Protein AF-A0A1I2RKN8-F1 (afdb_monomer)

Radius of gyration: 22.51 Å; Cα contacts (8 Å, |Δi|>4): 185; chains: 1; bounding box: 60×25×48 Å

Structure (mmCIF, N/CA/C/O backbone):
data_AF-A0A1I2RKN8-F1
#
_entry.id   AF-A0A1I2RKN8-F1
#
loop_
_atom_site.group_PDB
_atom_site.id
_atom_site.type_symbol
_atom_site.label_atom_id
_atom_site.label_alt_id
_atom_site.label_comp_id
_atom_site.label_asym_id
_atom_site.label_entity_id
_atom_site.label_seq_id
_atom_site.pdbx_PDB_ins_code
_atom_site.Cartn_x
_atom_site.Cartn_y
_atom_site.Cartn_z
_atom_site.occupancy
_atom_site.B_iso_or_equiv
_atom_site.auth_seq_id
_atom_site.auth_comp_id
_atom_site.auth_asym_id
_atom_site.auth_atom_id
_atom_site.pdbx_PDB_model_num
ATOM 1 N N . MET A 1 1 ? -37.468 11.094 -14.862 1.00 73.44 1 MET A N 1
ATOM 2 C CA . MET A 1 1 ? -36.996 11.723 -13.605 1.00 73.44 1 MET A CA 1
ATOM 3 C C . MET A 1 1 ? -35.523 12.124 -13.752 1.00 73.44 1 MET A C 1
ATOM 5 O O . MET A 1 1 ? -34.805 11.439 -14.475 1.00 73.44 1 MET A O 1
ATOM 9 N N . LYS A 1 2 ? -35.060 13.242 -13.173 1.00 84.62 2 LYS A N 1
ATOM 10 C CA . LYS A 1 2 ? -33.627 13.626 -13.187 1.00 84.62 2 LYS A CA 1
ATOM 11 C C . LYS A 1 2 ? -32.855 12.903 -12.078 1.00 84.62 2 LYS A C 1
ATOM 13 O O . LYS A 1 2 ? -33.443 12.516 -11.080 1.00 84.62 2 LYS A O 1
ATOM 18 N N . PHE A 1 3 ? -31.531 12.776 -12.210 1.00 79.94 3 PHE A N 1
ATOM 19 C CA . PHE A 1 3 ? -30.693 12.069 -11.226 1.00 79.94 3 PHE A CA 1
ATOM 20 C C . PHE A 1 3 ? -30.862 12.597 -9.791 1.00 79.94 3 PHE A C 1
ATOM 22 O O . PHE A 1 3 ? -31.074 11.813 -8.880 1.00 79.94 3 PHE A O 1
ATOM 29 N N . VAL A 1 4 ? -30.835 13.920 -9.593 1.00 85.19 4 VAL A N 1
ATOM 30 C CA . VAL A 1 4 ? -31.011 14.532 -8.259 1.00 85.19 4 VAL A CA 1
ATOM 31 C C . VAL A 1 4 ? -32.406 14.257 -7.688 1.00 85.19 4 VAL A C 1
ATOM 33 O O . VAL A 1 4 ? -32.543 13.990 -6.502 1.00 85.19 4 VAL A O 1
ATOM 36 N N . GLU A 1 5 ? -33.434 14.264 -8.538 1.00 84.31 5 GLU A N 1
ATOM 37 C CA . GLU A 1 5 ? -34.804 13.926 -8.132 1.00 84.31 5 GLU A CA 1
ATOM 38 C C . GLU A 1 5 ? -34.909 12.445 -7.740 1.00 84.31 5 GLU A C 1
ATOM 40 O O . GLU A 1 5 ? -35.570 12.122 -6.762 1.00 84.31 5 GLU A O 1
ATOM 45 N N . ALA A 1 6 ? -34.205 11.557 -8.449 1.00 86.00 6 ALA A N 1
ATOM 46 C CA . ALA A 1 6 ? -34.146 10.132 -8.137 1.00 86.00 6 ALA A CA 1
ATOM 47 C C . ALA A 1 6 ? -33.388 9.842 -6.831 1.00 86.00 6 ALA A C 1
ATOM 49 O O . ALA A 1 6 ? -33.837 9.009 -6.050 1.00 86.00 6 ALA A O 1
ATOM 50 N N . VAL A 1 7 ? -32.276 10.544 -6.568 1.00 84.06 7 VAL A N 1
ATOM 51 C CA . VAL A 1 7 ? -31.533 10.458 -5.296 1.00 84.06 7 VAL A CA 1
ATOM 52 C C . VAL A 1 7 ? -32.443 10.843 -4.134 1.00 84.06 7 VAL A C 1
ATOM 54 O O . VAL A 1 7 ? -32.622 10.046 -3.219 1.00 84.06 7 VAL A O 1
ATOM 57 N N . ASN A 1 8 ? -33.054 12.029 -4.202 1.00 87.56 8 ASN A N 1
ATOM 58 C CA . ASN A 1 8 ? -33.904 12.531 -3.124 1.00 87.56 8 ASN A CA 1
ATOM 59 C C . ASN A 1 8 ? -35.101 11.608 -2.889 1.00 87.56 8 ASN A C 1
ATOM 61 O O . ASN A 1 8 ? -35.430 11.303 -1.751 1.00 87.56 8 ASN A O 1
ATOM 65 N N . TRP A 1 9 ? -35.715 11.108 -3.960 1.00 91.69 9 TRP A N 1
ATOM 66 C CA . TRP A 1 9 ? -36.851 10.203 -3.845 1.00 91.69 9 TRP A CA 1
ATOM 67 C C . TRP A 1 9 ? -36.477 8.857 -3.206 1.00 91.69 9 TRP A C 1
ATOM 69 O O . TRP A 1 9 ? -37.223 8.348 -2.374 1.00 91.69 9 TRP A O 1
ATOM 79 N N . VAL A 1 10 ? -35.319 8.279 -3.556 1.00 85.69 10 VAL A N 1
ATOM 80 C CA . VAL A 1 10 ? -34.830 7.034 -2.935 1.00 85.69 10 VAL A CA 1
ATOM 81 C C . VAL A 1 10 ? -34.478 7.254 -1.466 1.00 85.69 10 VAL A C 1
ATOM 83 O O . VAL A 1 10 ? -34.819 6.417 -0.633 1.00 85.69 10 VAL A O 1
ATOM 86 N N . GLU 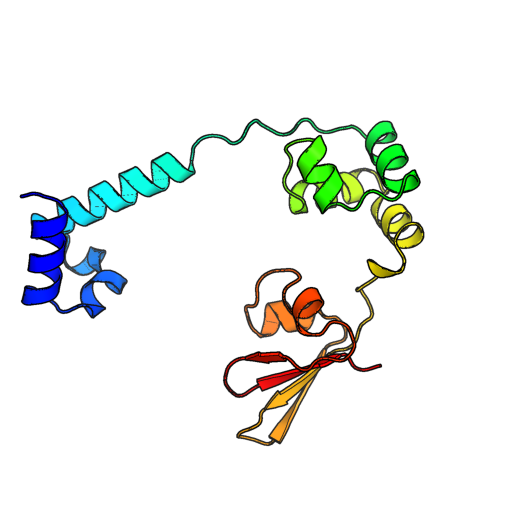A 1 11 ? -33.858 8.384 -1.130 1.00 87.56 11 GLU A N 1
ATOM 87 C CA . GLU A 1 11 ? -33.555 8.742 0.256 1.00 87.56 11 GLU A CA 1
ATOM 88 C C . GLU A 1 11 ? -34.830 8.948 1.086 1.00 87.56 11 GLU A C 1
ATOM 90 O O . GLU A 1 11 ? -34.925 8.429 2.195 1.00 87.56 11 GLU A O 1
ATOM 95 N N . GLU A 1 12 ? -35.840 9.631 0.544 1.00 88.69 12 GLU A N 1
ATOM 96 C CA . GLU A 1 12 ? -37.124 9.844 1.220 1.00 88.69 12 GLU A CA 1
ATOM 97 C C . GLU A 1 12 ? -37.920 8.544 1.397 1.00 88.69 12 GLU A C 1
ATOM 99 O O . GLU A 1 12 ? -38.570 8.355 2.426 1.00 88.69 12 GLU A O 1
ATOM 104 N N . LYS A 1 13 ? -37.880 7.638 0.411 1.00 87.06 13 LYS A N 1
ATOM 105 C CA . LYS A 1 13 ? -38.695 6.414 0.409 1.00 87.06 13 LYS A CA 1
ATOM 106 C C . LYS A 1 13 ? -38.050 5.246 1.155 1.00 87.06 13 LYS A C 1
ATOM 108 O O . LYS A 1 13 ? -38.754 4.504 1.837 1.00 87.06 13 LYS A O 1
ATOM 113 N N . TYR A 1 14 ? -36.738 5.065 1.013 1.00 85.12 14 TYR A N 1
ATOM 114 C CA . TYR A 1 14 ? -36.008 3.900 1.528 1.00 85.12 14 TYR A CA 1
ATOM 115 C C . TYR A 1 14 ? -34.917 4.261 2.546 1.00 85.12 14 TYR A C 1
ATOM 117 O O . TYR A 1 14 ? -34.333 3.373 3.167 1.00 85.12 14 TYR A O 1
ATOM 125 N N . GLY A 1 15 ? -34.667 5.555 2.765 1.00 82.12 15 GLY A N 1
ATOM 126 C CA . GLY A 1 15 ? -33.618 6.039 3.654 1.00 82.12 15 GLY A CA 1
ATOM 127 C C . GLY A 1 15 ? -32.228 5.968 3.022 1.00 82.12 15 GLY A C 1
ATOM 128 O O . GLY A 1 15 ? -31.968 5.220 2.081 1.00 82.12 15 GLY A O 1
ATOM 129 N N . ALA A 1 16 ? -31.284 6.722 3.586 1.00 81.25 16 ALA A N 1
ATOM 130 C CA . ALA A 1 16 ? -29.908 6.783 3.085 1.00 81.25 16 ALA A CA 1
ATOM 131 C C . ALA A 1 16 ? -29.176 5.419 3.081 1.00 81.25 16 ALA A C 1
ATOM 133 O O . ALA A 1 16 ? -28.245 5.219 2.308 1.00 81.25 16 ALA A O 1
ATOM 134 N N . GLN A 1 17 ? -29.602 4.454 3.903 1.00 81.50 17 GLN A N 1
ATOM 135 C CA . GLN A 1 17 ? -29.019 3.104 3.923 1.00 81.50 17 GLN A CA 1
ATOM 136 C C . GLN A 1 17 ? -29.344 2.291 2.660 1.00 81.50 17 GLN A C 1
ATOM 138 O O . GLN A 1 17 ? -28.628 1.349 2.325 1.00 81.50 17 GLN A O 1
ATOM 143 N N . ALA A 1 18 ? -30.386 2.668 1.915 1.00 79.38 18 ALA A N 1
ATOM 144 C CA . ALA A 1 18 ? -30.767 1.980 0.689 1.00 79.38 18 ALA A CA 1
ATOM 145 C C . ALA A 1 18 ? -29.714 2.104 -0.422 1.00 79.38 18 ALA A C 1
ATOM 147 O O . ALA A 1 18 ? -29.666 1.254 -1.303 1.00 79.38 18 ALA A O 1
ATOM 148 N N . PHE A 1 19 ? -28.832 3.109 -0.384 1.00 81.06 19 PHE A N 1
ATOM 149 C CA . PHE A 1 19 ? -27.769 3.258 -1.384 1.00 81.06 19 PHE A CA 1
ATOM 150 C C . PHE A 1 19 ? -26.697 2.157 -1.298 1.00 81.06 19 PHE A C 1
ATOM 152 O O . PHE A 1 19 ? -26.069 1.847 -2.316 1.00 81.06 19 PHE A O 1
ATOM 159 N N . ASP A 1 20 ? -26.519 1.534 -0.128 1.00 81.00 20 ASP A N 1
ATOM 160 C CA . ASP A 1 20 ? -25.584 0.416 0.064 1.00 81.00 20 ASP A CA 1
ATOM 161 C C . ASP A 1 20 ? -26.107 -0.880 -0.577 1.00 81.00 20 ASP A C 1
ATOM 163 O O . ASP A 1 20 ? -25.329 -1.668 -1.122 1.00 81.00 20 ASP A O 1
ATOM 167 N N . HIS A 1 21 ? -27.433 -1.048 -0.593 1.00 84.50 21 HIS A N 1
ATOM 168 C CA . HIS A 1 21 ? -28.147 -2.215 -1.119 1.00 84.50 21 HIS A CA 1
ATOM 169 C C . HIS A 1 21 ? -29.138 -1.833 -2.224 1.00 84.50 21 HIS A C 1
ATOM 171 O O . HIS A 1 21 ? -30.224 -2.388 -2.343 1.00 84.50 21 HIS A O 1
ATOM 177 N N . ILE A 1 22 ? -28.761 -0.861 -3.058 1.00 82.62 22 ILE A N 1
ATOM 178 C CA . ILE A 1 22 ? -29.681 -0.242 -4.021 1.00 82.62 22 ILE A CA 1
ATOM 179 C C . ILE A 1 22 ? -30.202 -1.231 -5.081 1.00 82.62 22 ILE A C 1
ATOM 181 O O . ILE A 1 22 ? -31.230 -1.003 -5.705 1.00 82.62 22 ILE A O 1
ATOM 185 N N . GLU A 1 23 ? -29.502 -2.349 -5.275 1.00 82.31 23 GLU A N 1
ATOM 186 C CA . GLU A 1 23 ? -29.891 -3.430 -6.187 1.00 82.31 23 GLU A CA 1
ATOM 187 C C . GLU A 1 23 ? -31.139 -4.189 -5.708 1.00 82.31 23 GLU A C 1
ATOM 189 O O . GLU A 1 23 ? -31.873 -4.715 -6.543 1.00 82.31 23 GLU A O 1
ATOM 194 N N . ASP A 1 24 ? -31.441 -4.161 -4.407 1.00 86.75 24 ASP A N 1
ATOM 195 C CA . ASP A 1 24 ? -32.618 -4.818 -3.820 1.00 86.75 24 ASP A CA 1
ATOM 196 C C . ASP A 1 24 ? -33.936 -4.109 -4.194 1.00 86.75 24 ASP A C 1
ATOM 198 O O . ASP A 1 24 ? -35.019 -4.661 -4.013 1.00 86.75 24 ASP A O 1
ATOM 202 N N . TYR A 1 25 ? -33.843 -2.900 -4.759 1.00 83.31 25 TYR A N 1
ATOM 203 C CA . TYR A 1 25 ? -34.969 -2.050 -5.157 1.00 83.31 25 TYR A CA 1
ATOM 204 C C . TYR A 1 25 ? -34.992 -1.787 -6.673 1.00 83.31 25 TYR A C 1
ATOM 206 O O . TYR A 1 25 ? -35.538 -0.785 -7.134 1.00 83.31 25 TYR A O 1
ATOM 214 N N . ALA A 1 26 ? -34.369 -2.666 -7.469 1.00 80.62 26 ALA A N 1
ATOM 215 C CA . ALA A 1 26 ? -34.170 -2.490 -8.913 1.00 80.62 26 ALA A CA 1
ATOM 216 C C . ALA A 1 26 ? -35.465 -2.367 -9.745 1.00 80.62 26 ALA A C 1
ATOM 218 O O . ALA A 1 26 ? -35.410 -1.959 -10.910 1.00 80.62 26 ALA A O 1
ATOM 219 N N . ASP A 1 27 ? -36.617 -2.683 -9.157 1.00 83.56 27 ASP A N 1
ATOM 220 C CA . ASP A 1 27 ? -37.925 -2.551 -9.797 1.00 83.56 27 ASP A CA 1
ATOM 221 C C . ASP A 1 27 ? -38.440 -1.096 -9.829 1.00 83.56 27 ASP A C 1
ATOM 223 O O . ASP A 1 27 ? -39.293 -0.771 -10.655 1.00 83.56 27 ASP A O 1
ATOM 227 N N . ASP A 1 28 ? -37.909 -0.188 -8.995 1.00 87.56 28 ASP A N 1
ATOM 228 C CA . ASP A 1 28 ? -38.295 1.229 -9.006 1.00 87.56 28 ASP A CA 1
ATOM 229 C C . ASP A 1 28 ? -37.547 2.039 -10.083 1.00 87.56 28 ASP A C 1
ATOM 231 O O . ASP A 1 28 ? -36.319 2.008 -10.194 1.00 87.56 28 ASP A O 1
ATOM 235 N N . GLU A 1 29 ? -38.275 2.883 -10.820 1.00 86.19 29 GLU A N 1
ATOM 236 C CA . GLU A 1 29 ? -37.723 3.727 -11.896 1.00 86.19 29 GLU A CA 1
ATOM 237 C C . GLU A 1 29 ? -36.606 4.673 -11.402 1.00 86.19 29 GLU A C 1
ATOM 239 O O . GLU A 1 29 ? -35.594 4.870 -12.080 1.00 86.19 29 GLU A O 1
ATOM 244 N 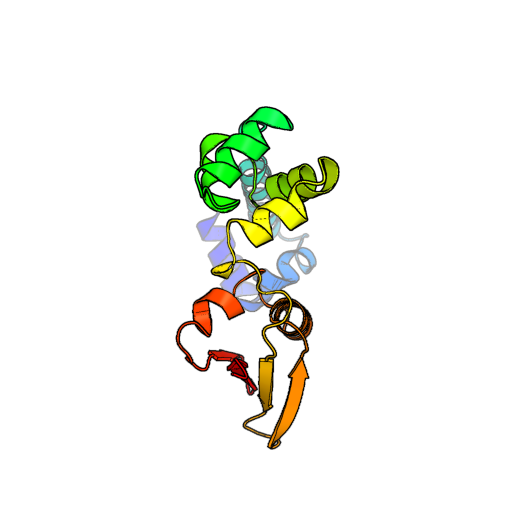N . ALA A 1 30 ? -36.745 5.226 -10.191 1.00 85.81 30 ALA A N 1
ATOM 245 C CA . ALA A 1 30 ? -35.728 6.082 -9.574 1.00 85.81 30 ALA A CA 1
ATOM 246 C C . ALA A 1 30 ? -34.418 5.318 -9.305 1.00 85.81 30 ALA A C 1
ATOM 248 O O . ALA A 1 30 ? -33.322 5.827 -9.557 1.00 85.81 30 ALA A O 1
ATOM 249 N N . VAL A 1 31 ? -34.529 4.065 -8.860 1.00 85.50 31 VAL A N 1
ATOM 250 C CA . VAL A 1 31 ? -33.392 3.178 -8.596 1.00 85.50 31 VAL A CA 1
ATOM 251 C C . VAL A 1 31 ? -32.711 2.763 -9.897 1.00 85.50 31 VAL A C 1
ATOM 253 O O . VAL A 1 31 ? -31.482 2.767 -9.977 1.00 85.50 31 VAL A O 1
ATOM 256 N N . GLN A 1 32 ? -33.477 2.497 -10.956 1.00 86.94 32 GLN A N 1
ATOM 257 C CA . GLN A 1 32 ? -32.916 2.189 -12.273 1.00 86.94 32 GLN A CA 1
ATOM 258 C C . GLN A 1 32 ? -32.065 3.340 -12.827 1.00 86.94 32 GLN A C 1
ATOM 260 O O . GLN A 1 32 ? -30.984 3.097 -13.363 1.00 86.94 32 GLN A O 1
ATOM 265 N N . ILE A 1 33 ? -32.484 4.597 -12.633 1.00 87.62 33 ILE A N 1
ATOM 266 C CA . ILE A 1 33 ? -31.698 5.782 -13.022 1.00 87.62 33 ILE A CA 1
ATOM 267 C C . ILE A 1 33 ? -30.367 5.843 -12.255 1.00 87.62 33 ILE A C 1
ATOM 269 O O . ILE A 1 33 ? -29.321 6.122 -12.849 1.00 87.62 33 ILE A O 1
ATOM 273 N N . LEU A 1 34 ? -30.384 5.555 -10.951 1.00 85.19 34 LEU A N 1
ATOM 274 C CA . LEU A 1 34 ? -29.185 5.508 -10.106 1.00 85.19 34 LEU A CA 1
ATOM 275 C C . LEU A 1 34 ? -28.233 4.378 -10.528 1.00 85.19 34 LEU A C 1
ATOM 277 O O . LEU A 1 34 ? -27.024 4.595 -10.643 1.00 85.19 34 LEU A O 1
ATOM 281 N N . LEU A 1 35 ? -28.769 3.188 -10.814 1.00 86.62 35 LEU A N 1
ATOM 282 C CA . LEU A 1 35 ? -28.006 2.031 -11.286 1.00 86.62 35 LEU A CA 1
ATOM 283 C C . LEU A 1 35 ? -27.377 2.276 -12.665 1.00 86.62 35 LEU A C 1
ATOM 285 O O . LEU A 1 35 ? -26.211 1.935 -12.880 1.00 86.62 35 LEU A O 1
ATOM 289 N N . GLU A 1 36 ? -28.099 2.902 -13.593 1.00 83.19 36 GLU A N 1
ATOM 290 C CA . GLU A 1 36 ? -27.560 3.267 -14.905 1.00 83.19 36 GLU A CA 1
ATOM 291 C C . GLU A 1 36 ? -26.460 4.332 -14.799 1.00 83.19 36 GLU A C 1
ATOM 293 O O . GLU A 1 36 ? -25.413 4.198 -15.438 1.00 83.19 36 GLU A O 1
ATOM 298 N N . GLU A 1 37 ? -26.597 5.338 -13.930 1.00 80.75 37 GLU A N 1
ATOM 299 C CA . GLU A 1 37 ? -25.520 6.316 -13.716 1.00 80.75 37 GLU A CA 1
ATOM 300 C C . GLU A 1 37 ? -24.306 5.689 -12.998 1.00 80.75 37 GLU A C 1
ATOM 302 O O . GLU A 1 37 ? -23.156 6.033 -13.304 1.00 80.75 37 GLU A O 1
ATOM 307 N N . ARG A 1 38 ? -24.518 4.690 -12.126 1.00 75.44 38 ARG A N 1
ATOM 308 C CA . ARG A 1 38 ? -23.448 3.864 -11.532 1.00 75.44 38 ARG A CA 1
ATOM 309 C C . ARG A 1 38 ? -22.677 3.101 -12.613 1.00 75.44 38 ARG A C 1
ATOM 311 O O . ARG A 1 38 ? -21.444 3.140 -12.630 1.00 75.44 38 ARG A O 1
ATOM 318 N N . LYS A 1 39 ? -23.378 2.475 -13.568 1.00 76.75 39 LYS A N 1
ATOM 319 C CA . LYS A 1 39 ? -22.777 1.812 -14.745 1.00 76.75 39 LYS A CA 1
ATOM 320 C C . LYS A 1 39 ? -22.072 2.806 -15.674 1.00 76.75 39 LYS A C 1
ATOM 322 O O . LYS A 1 39 ? -20.998 2.525 -16.217 1.00 76.75 39 LYS A O 1
ATOM 327 N N . ARG A 1 40 ? -22.629 4.003 -15.855 1.00 69.00 40 ARG A N 1
ATOM 328 C CA . ARG A 1 40 ? -22.025 5.072 -16.666 1.00 69.00 40 ARG A CA 1
ATOM 329 C C . ARG A 1 40 ? -20.750 5.632 -16.031 1.00 69.00 40 ARG A C 1
ATOM 331 O O . ARG A 1 40 ? -19.792 5.972 -16.727 1.00 69.00 40 ARG A O 1
ATOM 338 N N . SER A 1 41 ? -20.708 5.694 -14.707 1.00 60.66 41 SER A N 1
ATOM 339 C CA . SER A 1 41 ? -19.536 6.134 -13.948 1.00 60.66 41 SER A CA 1
ATOM 340 C C . SER A 1 41 ? -18.442 5.067 -13.919 1.00 60.66 41 SER A C 1
ATOM 342 O O . SER A 1 41 ? -17.269 5.384 -14.131 1.00 60.66 41 SER A O 1
ATOM 344 N N . SER A 1 42 ? -18.803 3.789 -13.772 1.00 56.38 42 SER A N 1
ATOM 345 C CA . SER A 1 42 ? -17.841 2.681 -13.846 1.00 56.38 42 SER A CA 1
ATOM 346 C C . SER A 1 42 ? -17.240 2.522 -15.250 1.00 56.38 42 SER A C 1
ATOM 348 O O . SER A 1 42 ? -16.043 2.270 -15.398 1.00 56.38 42 SER A O 1
ATOM 350 N N . SER A 1 43 ? -18.018 2.778 -16.303 1.00 50.88 43 SER A N 1
ATOM 351 C CA . SER A 1 43 ? -17.510 2.816 -17.681 1.00 50.88 43 SER A CA 1
ATOM 352 C C . SER A 1 43 ? -16.621 4.036 -17.970 1.00 50.88 43 SER A C 1
ATOM 354 O O . SER A 1 43 ? -15.654 3.909 -18.725 1.00 50.88 43 SER A O 1
ATOM 356 N N . LYS A 1 44 ? -16.838 5.187 -17.312 1.00 48.31 44 LYS A N 1
ATOM 357 C CA . LYS A 1 44 ? -15.902 6.333 -17.345 1.00 48.31 44 LYS A CA 1
ATOM 358 C C . LYS A 1 44 ? -14.594 6.066 -16.589 1.00 48.31 44 LYS A C 1
ATOM 360 O O . LYS A 1 44 ? -13.556 6.575 -17.012 1.00 48.31 44 LYS A O 1
ATOM 365 N N . ALA A 1 45 ? -14.606 5.240 -15.541 1.00 45.44 45 ALA A N 1
ATOM 366 C CA . ALA A 1 45 ? -13.386 4.768 -14.873 1.00 45.44 45 ALA A CA 1
ATOM 367 C C . ALA A 1 45 ? -12.574 3.785 -15.746 1.00 45.44 45 ALA A C 1
ATOM 369 O O . ALA A 1 45 ? -11.356 3.690 -15.611 1.00 45.44 45 ALA A O 1
ATOM 370 N N . ASN A 1 46 ? -13.221 3.136 -16.722 1.00 37.62 46 ASN A N 1
ATOM 371 C CA . ASN A 1 46 ? -12.596 2.297 -17.753 1.00 37.62 46 ASN A CA 1
ATOM 372 C C . ASN A 1 46 ? -12.089 3.083 -18.975 1.00 37.62 46 ASN A C 1
ATOM 374 O O . ASN A 1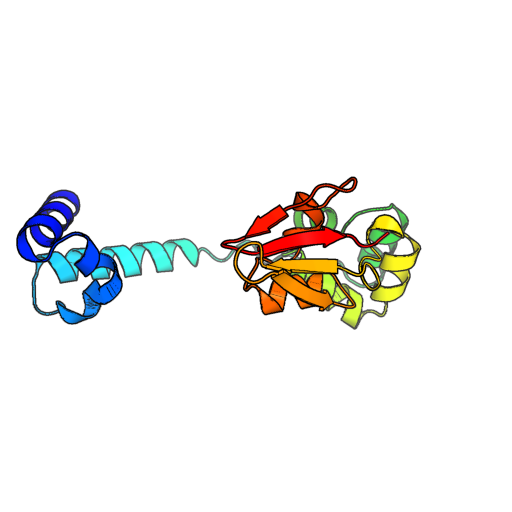 46 ? -11.891 2.518 -20.058 1.00 37.62 46 ASN A O 1
ATOM 378 N N . LYS A 1 47 ? -11.811 4.384 -18.833 1.00 41.03 47 LYS A N 1
ATOM 379 C CA . LYS A 1 47 ? -10.996 5.099 -19.817 1.00 41.03 47 LYS A CA 1
ATOM 380 C C . LYS A 1 47 ? -9.604 4.476 -19.755 1.00 41.03 47 LYS A C 1
ATOM 382 O O . LYS A 1 47 ? -8.836 4.821 -18.866 1.00 41.03 47 LYS A O 1
ATOM 387 N N . LYS A 1 48 ? -9.326 3.514 -20.651 1.00 44.53 48 LYS A N 1
ATOM 388 C CA . LYS A 1 48 ? -8.026 2.845 -20.833 1.00 44.53 48 LYS A CA 1
ATOM 389 C C . LYS A 1 48 ? -6.926 3.875 -20.588 1.00 44.53 48 LYS A C 1
ATOM 391 O O . LYS A 1 48 ? -6.661 4.706 -21.459 1.00 44.53 48 LYS A O 1
ATOM 396 N N . SER A 1 49 ? -6.330 3.858 -19.396 1.00 42.72 49 SER A N 1
ATOM 397 C CA . SER A 1 49 ? -5.141 4.651 -19.129 1.00 42.72 49 SER A CA 1
ATOM 398 C C . SER A 1 49 ? -4.147 4.273 -20.222 1.00 42.72 49 SER A C 1
ATOM 400 O O . SER A 1 49 ? -4.074 3.097 -20.598 1.00 42.72 49 SER A O 1
ATOM 402 N N . LYS A 1 50 ? -3.484 5.269 -20.831 1.00 51.66 50 LYS A N 1
ATOM 403 C CA . LYS A 1 50 ? -2.415 5.050 -21.822 1.00 51.66 50 LYS A CA 1
ATOM 404 C C . LYS A 1 50 ? -1.628 3.823 -21.368 1.00 51.66 50 LYS A C 1
ATOM 406 O O . LYS A 1 50 ? -1.060 3.872 -20.283 1.00 51.66 50 LYS A O 1
ATOM 411 N N . ARG A 1 51 ? -1.677 2.715 -22.127 1.00 55.81 51 ARG A N 1
ATOM 412 C CA . ARG A 1 51 ? -0.973 1.475 -21.766 1.00 55.81 51 ARG A CA 1
ATOM 413 C C . ARG A 1 51 ? 0.483 1.867 -21.554 1.00 55.81 51 ARG A C 1
ATOM 415 O O . ARG A 1 51 ? 1.164 2.173 -22.532 1.00 55.81 51 ARG A O 1
ATOM 422 N N . GLY A 1 52 ? 0.911 1.936 -20.295 1.00 61.16 52 GLY A N 1
ATOM 423 C CA . GLY A 1 52 ? 2.274 2.314 -19.969 1.00 61.16 52 GLY A CA 1
ATOM 424 C C . GLY A 1 52 ? 3.233 1.418 -20.737 1.00 61.16 52 GLY A C 1
ATOM 425 O O . GLY A 1 52 ? 2.989 0.217 -20.905 1.00 61.16 52 GLY A O 1
ATOM 426 N N . LYS A 1 53 ? 4.287 2.010 -21.288 1.00 74.81 53 LYS A N 1
ATOM 427 C CA . LYS A 1 53 ? 5.240 1.263 -22.103 1.00 74.81 53 LYS A CA 1
ATOM 428 C C . LYS A 1 53 ? 6.206 0.571 -21.155 1.00 74.81 53 LYS A C 1
ATOM 430 O O . LYS A 1 53 ? 6.819 1.225 -20.318 1.00 74.81 53 LYS A O 1
ATOM 435 N N . ASN A 1 54 ? 6.340 -0.748 -21.281 1.00 81.44 54 ASN A N 1
ATOM 436 C CA . ASN A 1 54 ? 7.359 -1.478 -20.534 1.00 81.44 54 ASN A CA 1
ATOM 437 C C . ASN A 1 54 ? 8.745 -0.912 -20.912 1.00 81.44 54 ASN A C 1
ATOM 439 O O . ASN A 1 54 ? 9.100 -0.989 -22.091 1.00 81.44 54 ASN A O 1
ATOM 443 N N . PRO A 1 55 ? 9.512 -0.348 -19.958 1.00 79.88 55 PRO A N 1
ATOM 444 C CA . PRO A 1 55 ? 10.813 0.259 -20.241 1.00 79.88 55 PRO A CA 1
ATOM 445 C C . PRO A 1 55 ? 11.875 -0.767 -20.673 1.00 79.88 55 PRO A C 1
ATOM 447 O O . PRO A 1 55 ? 12.890 -0.383 -21.237 1.00 79.88 55 PRO A O 1
ATOM 450 N N . GLY A 1 56 ? 11.655 -2.068 -20.454 1.00 87.62 56 GLY A N 1
ATOM 451 C CA . GLY A 1 56 ? 12.668 -3.099 -20.689 1.00 87.62 56 GLY A CA 1
ATOM 452 C C . GLY A 1 56 ? 13.705 -3.167 -19.562 1.00 87.62 56 GLY A C 1
ATOM 453 O O . GLY A 1 56 ? 13.787 -2.284 -18.708 1.00 87.62 56 GLY A O 1
ATOM 454 N N . ALA A 1 57 ? 14.488 -4.250 -19.530 1.00 89.69 57 ALA A N 1
ATOM 455 C CA . ALA A 1 57 ? 15.374 -4.552 -18.401 1.00 89.69 57 ALA A CA 1
ATOM 456 C C . ALA A 1 57 ? 16.507 -3.524 -18.227 1.00 89.69 57 ALA A C 1
ATOM 458 O O . ALA A 1 57 ? 16.749 -3.071 -17.112 1.00 89.69 57 ALA A O 1
ATOM 459 N N . ALA A 1 58 ? 17.167 -3.121 -19.318 1.00 90.81 58 ALA A N 1
ATOM 460 C CA . ALA A 1 58 ? 18.291 -2.184 -19.270 1.00 90.81 58 ALA A CA 1
ATOM 461 C C . ALA A 1 58 ? 17.863 -0.784 -18.802 1.00 90.81 58 ALA A C 1
ATOM 463 O O . ALA A 1 58 ? 18.469 -0.214 -17.899 1.00 90.81 58 ALA A O 1
ATOM 464 N N . THR A 1 59 ? 16.775 -0.253 -19.364 1.00 90.44 59 THR A N 1
ATOM 465 C CA . THR A 1 59 ? 16.249 1.061 -18.981 1.00 90.44 59 THR A CA 1
ATOM 466 C C . THR A 1 59 ? 15.727 1.058 -17.549 1.00 90.44 59 THR A C 1
ATOM 468 O O . THR A 1 59 ? 16.005 1.997 -16.808 1.00 90.44 59 THR A O 1
ATOM 471 N N . LEU A 1 60 ? 15.028 -0.003 -17.127 1.00 91.56 60 LEU A N 1
ATOM 472 C CA . LEU A 1 60 ? 14.565 -0.121 -15.745 1.00 91.56 60 LEU A CA 1
ATOM 473 C C . LEU A 1 60 ? 15.741 -0.177 -14.765 1.00 91.56 60 LEU A C 1
ATOM 475 O O . LEU A 1 60 ? 15.712 0.504 -13.745 1.00 91.56 60 LEU A O 1
ATOM 479 N N . ARG A 1 61 ? 16.789 -0.942 -15.085 1.00 92.19 61 ARG A N 1
ATOM 480 C CA . ARG A 1 61 ? 18.007 -1.002 -14.273 1.00 92.19 61 ARG A CA 1
ATOM 481 C C . ARG A 1 61 ? 18.676 0.366 -14.151 1.00 92.19 61 ARG A C 1
ATOM 483 O O . ARG A 1 61 ? 18.980 0.764 -13.035 1.00 92.19 61 ARG A O 1
ATOM 490 N N . ASN A 1 62 ? 18.828 1.094 -15.256 1.00 93.00 62 ASN A N 1
ATOM 491 C CA . ASN A 1 62 ? 19.422 2.432 -15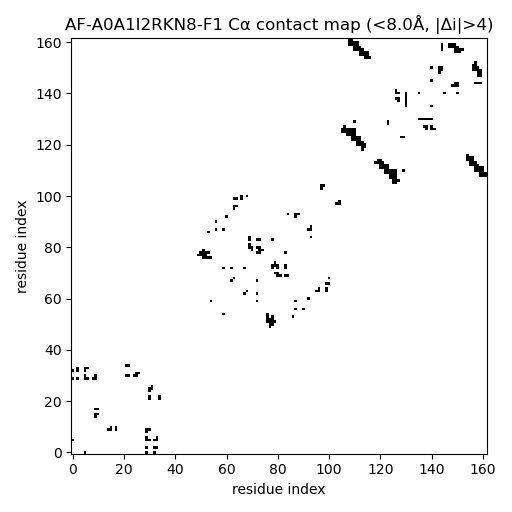.249 1.00 93.00 62 ASN A CA 1
ATOM 492 C C . ASN A 1 62 ? 18.596 3.417 -14.398 1.00 93.00 62 ASN A C 1
ATOM 494 O O . ASN A 1 62 ? 19.141 4.192 -13.622 1.00 93.00 62 ASN A O 1
ATOM 498 N N . MET A 1 63 ? 17.262 3.370 -14.477 1.00 90.69 63 MET A N 1
ATOM 499 C CA . MET A 1 63 ? 16.402 4.195 -13.615 1.00 90.69 63 MET A CA 1
ATOM 500 C C . MET A 1 63 ? 16.617 3.882 -12.126 1.00 90.69 63 MET A C 1
ATOM 502 O O . MET A 1 63 ? 16.741 4.799 -11.319 1.00 90.69 63 MET A O 1
ATOM 506 N N . ILE A 1 64 ? 16.715 2.598 -11.771 1.00 88.31 64 ILE A N 1
ATOM 507 C CA . ILE A 1 64 ? 17.012 2.151 -10.403 1.00 88.31 64 ILE A CA 1
ATOM 508 C C . ILE A 1 64 ? 18.417 2.598 -9.964 1.00 88.31 64 ILE A C 1
ATOM 510 O O . ILE A 1 64 ? 18.592 3.036 -8.831 1.00 88.31 64 ILE A O 1
ATOM 514 N N . GLU A 1 65 ? 19.413 2.512 -10.850 1.00 89.62 65 GLU A N 1
ATOM 515 C CA . GLU A 1 65 ? 20.785 2.980 -10.602 1.00 89.62 65 GLU A CA 1
ATOM 516 C C . GLU A 1 65 ? 20.829 4.481 -10.305 1.00 89.62 65 GLU A C 1
ATOM 518 O O . GLU A 1 65 ? 21.524 4.905 -9.386 1.00 89.62 65 GLU A O 1
ATOM 523 N N . ASN A 1 66 ? 20.015 5.266 -11.013 1.00 86.75 66 ASN A N 1
ATOM 524 C CA . ASN A 1 66 ? 19.859 6.703 -10.786 1.00 86.75 66 ASN A CA 1
ATOM 525 C C . ASN A 1 66 ? 18.958 7.046 -9.586 1.00 86.75 66 ASN A C 1
ATOM 527 O O . ASN A 1 66 ? 18.623 8.211 -9.387 1.00 86.75 66 ASN A O 1
ATOM 531 N N . GLY A 1 67 ? 18.540 6.054 -8.794 1.00 79.06 67 GLY A N 1
ATOM 532 C CA . GLY A 1 67 ? 17.773 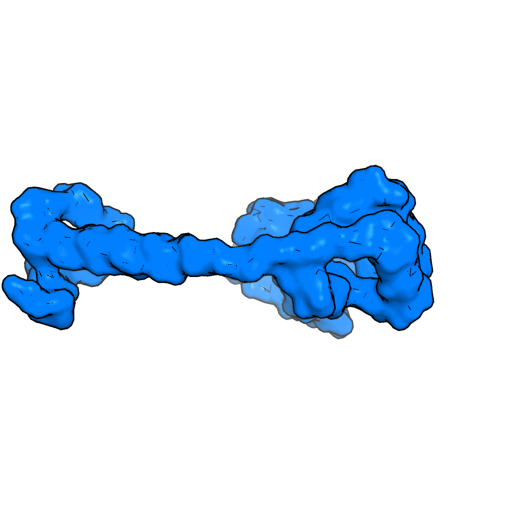6.277 -7.573 1.00 79.06 67 GLY A CA 1
ATOM 533 C C . GLY A 1 67 ? 16.301 6.618 -7.800 1.00 79.06 67 GLY A C 1
ATOM 534 O O . GLY A 1 67 ? 15.688 7.223 -6.922 1.00 79.06 67 GLY A O 1
ATOM 535 N N . TYR A 1 68 ? 15.706 6.218 -8.928 1.00 79.00 68 TYR A N 1
ATOM 536 C CA . TYR A 1 68 ? 14.266 6.367 -9.141 1.00 79.00 68 TYR A CA 1
ATOM 537 C C . TYR A 1 68 ? 13.486 5.290 -8.384 1.00 79.00 68 TYR A C 1
ATOM 539 O O . TYR A 1 68 ? 13.690 4.085 -8.553 1.00 79.00 68 TYR A O 1
ATOM 547 N N . THR A 1 69 ? 12.504 5.711 -7.595 1.00 81.81 69 THR A N 1
ATOM 548 C CA . THR A 1 69 ? 11.543 4.820 -6.946 1.00 81.81 69 THR A CA 1
ATOM 549 C C . THR A 1 69 ? 10.565 4.208 -7.954 1.00 81.81 69 THR A C 1
ATOM 551 O O . THR A 1 69 ? 10.326 4.749 -9.032 1.00 81.81 69 THR A O 1
ATOM 554 N N . TYR A 1 70 ? 9.907 3.096 -7.603 1.00 81.19 70 TYR A N 1
ATOM 555 C CA . TYR A 1 70 ? 8.862 2.518 -8.464 1.00 81.19 70 TYR A CA 1
ATOM 556 C C . TYR A 1 70 ? 7.697 3.469 -8.745 1.00 81.19 70 TYR A C 1
ATOM 558 O O . TYR A 1 70 ? 7.027 3.311 -9.764 1.00 81.19 70 TYR A O 1
ATOM 566 N N . VAL A 1 71 ? 7.451 4.439 -7.863 1.00 76.06 71 VAL A N 1
ATOM 567 C CA . VAL A 1 71 ? 6.439 5.478 -8.072 1.00 76.06 71 VAL A CA 1
ATOM 568 C C . VAL A 1 71 ? 6.901 6.457 -9.153 1.00 76.06 71 VAL A C 1
ATOM 570 O O . VAL A 1 71 ? 6.152 6.728 -10.085 1.00 76.06 71 VAL A O 1
ATOM 573 N N . GLU A 1 72 ? 8.146 6.921 -9.099 1.00 71.12 72 GLU A N 1
ATOM 574 C CA . GLU A 1 72 ? 8.707 7.821 -10.117 1.00 71.12 72 GLU A CA 1
ATOM 575 C C . GLU A 1 72 ? 8.845 7.119 -11.474 1.00 71.12 72 GLU A C 1
ATOM 577 O O . GLU A 1 72 ? 8.459 7.670 -12.504 1.00 71.12 72 GLU A O 1
ATOM 582 N N . ILE A 1 73 ? 9.283 5.856 -11.484 1.00 82.00 73 ILE A N 1
ATOM 583 C CA . ILE A 1 73 ? 9.328 5.038 -12.705 1.00 82.00 73 ILE A CA 1
ATOM 584 C C . ILE A 1 73 ? 7.922 4.876 -13.295 1.00 82.00 73 ILE A C 1
ATOM 586 O O . ILE A 1 73 ? 7.748 4.961 -14.511 1.00 82.00 73 ILE A O 1
ATOM 590 N N . ALA A 1 74 ? 6.908 4.658 -12.457 1.00 75.50 74 ALA A N 1
ATOM 591 C CA . ALA A 1 74 ? 5.516 4.566 -12.886 1.00 75.50 74 ALA A CA 1
ATOM 592 C C . ALA A 1 74 ? 5.038 5.858 -13.568 1.00 75.50 74 ALA A C 1
ATOM 594 O O . ALA A 1 74 ? 4.456 5.785 -14.652 1.00 75.50 74 ALA A O 1
ATOM 595 N N . MET A 1 75 ? 5.362 7.029 -13.008 1.00 74.50 75 MET A N 1
ATOM 596 C CA . MET A 1 75 ? 5.031 8.319 -13.626 1.00 74.50 75 MET A CA 1
ATOM 597 C C . MET A 1 75 ? 5.691 8.490 -15.000 1.00 74.50 75 MET A C 1
ATOM 599 O O . MET A 1 75 ? 5.021 8.879 -15.954 1.00 74.50 75 MET A O 1
ATOM 603 N N . VAL A 1 76 ? 6.976 8.144 -15.128 1.00 80.94 76 VAL A N 1
ATOM 604 C CA . VAL A 1 76 ? 7.730 8.283 -16.390 1.00 80.94 76 VAL A CA 1
ATOM 605 C C . VAL A 1 76 ? 7.242 7.302 -17.459 1.00 80.94 76 VAL A C 1
ATOM 607 O O . VAL A 1 76 ? 7.158 7.637 -18.639 1.00 80.94 76 VAL A O 1
ATOM 610 N N . THR A 1 77 ? 6.912 6.074 -17.065 1.00 77.81 77 THR A N 1
ATOM 611 C CA . THR A 1 77 ? 6.541 4.997 -18.001 1.00 77.81 77 THR A CA 1
ATOM 612 C C . THR A 1 77 ? 5.044 4.938 -18.303 1.00 77.81 77 THR A C 1
ATOM 614 O O . THR A 1 77 ? 4.626 4.210 -19.209 1.00 77.81 77 THR A O 1
ATOM 617 N N . GLY A 1 78 ? 4.224 5.683 -17.556 1.00 76.94 78 GLY A N 1
ATOM 618 C CA . GLY A 1 78 ? 2.763 5.597 -17.601 1.00 76.94 78 GLY A CA 1
ATOM 619 C C . GLY A 1 78 ? 2.218 4.259 -17.087 1.00 76.94 78 GLY A C 1
ATOM 620 O O . GLY A 1 78 ? 1.088 3.890 -17.401 1.00 76.94 78 GLY A O 1
ATOM 621 N N . LEU A 1 79 ? 3.031 3.490 -16.359 1.00 80.38 79 LEU A N 1
ATOM 622 C CA . LEU A 1 79 ? 2.633 2.240 -15.711 1.00 80.38 79 LEU A CA 1
ATOM 623 C C . LEU A 1 79 ? 2.138 2.515 -14.289 1.00 80.38 79 LEU A C 1
ATOM 625 O O . LEU A 1 79 ? 2.416 3.560 -13.717 1.00 80.38 79 LEU A O 1
ATOM 629 N N . SER A 1 80 ? 1.443 1.555 -13.677 1.00 74.81 80 SER A N 1
ATOM 630 C CA . SER A 1 80 ? 1.227 1.598 -12.228 1.00 74.81 80 SER A CA 1
ATOM 631 C C . SER A 1 80 ? 2.491 1.155 -11.486 1.00 74.81 80 SER A C 1
ATOM 633 O O . SER A 1 80 ? 3.234 0.294 -11.964 1.00 74.81 80 SER A O 1
ATOM 635 N N . SER A 1 81 ? 2.721 1.682 -10.283 1.00 73.19 81 SER A N 1
ATOM 636 C CA . SER A 1 81 ? 3.851 1.279 -9.428 1.00 73.19 81 SER A CA 1
ATOM 637 C C . SER A 1 81 ? 3.865 -0.232 -9.158 1.00 73.19 81 SER A C 1
ATOM 639 O O . SER A 1 81 ? 4.919 -0.869 -9.176 1.00 73.19 81 SER A O 1
ATOM 641 N N . ALA A 1 82 ? 2.685 -0.840 -9.010 1.00 72.75 82 ALA A N 1
ATOM 642 C CA . ALA A 1 82 ? 2.525 -2.286 -8.889 1.00 72.75 82 ALA A CA 1
ATOM 643 C C . ALA A 1 82 ? 2.986 -3.042 -10.151 1.00 72.75 82 ALA A C 1
ATOM 645 O O . ALA A 1 82 ? 3.628 -4.091 -10.046 1.00 72.75 82 ALA A O 1
ATOM 646 N N . ALA A 1 83 ? 2.689 -2.519 -11.346 1.00 79.81 83 ALA A N 1
ATOM 647 C CA . ALA A 1 83 ? 3.149 -3.101 -12.604 1.00 79.81 83 ALA A CA 1
ATOM 648 C C . ALA A 1 83 ? 4.673 -2.994 -12.751 1.00 79.81 83 ALA A C 1
ATOM 650 O O . ALA A 1 83 ? 5.312 -3.981 -13.112 1.00 79.81 83 ALA A O 1
ATOM 651 N N . VAL A 1 84 ? 5.267 -1.852 -12.390 1.00 81.31 84 VAL A N 1
ATOM 652 C CA . VAL A 1 84 ? 6.729 -1.677 -12.349 1.00 81.31 84 VAL A CA 1
ATOM 653 C C . VAL A 1 84 ? 7.372 -2.688 -11.396 1.00 81.31 84 VAL A C 1
ATOM 655 O O . VAL A 1 84 ? 8.340 -3.347 -11.766 1.00 81.31 84 VAL A O 1
ATOM 658 N N . GLY A 1 85 ? 6.792 -2.897 -10.210 1.00 82.25 85 GLY A N 1
ATOM 659 C CA . GLY A 1 85 ? 7.267 -3.901 -9.255 1.00 82.25 85 GLY A CA 1
ATOM 660 C C . GLY A 1 85 ? 7.231 -5.332 -9.808 1.00 82.25 85 GLY A C 1
ATOM 661 O O . GLY A 1 85 ? 8.200 -6.078 -9.653 1.00 82.25 85 GLY A O 1
ATOM 662 N N . LYS A 1 86 ? 6.152 -5.713 -10.509 1.00 84.06 86 LYS A N 1
ATOM 663 C CA . LYS A 1 86 ? 6.060 -7.018 -11.192 1.00 84.06 86 LYS A CA 1
ATOM 664 C C . LYS A 1 86 ? 7.110 -7.163 -12.296 1.00 84.06 86 LYS A C 1
ATOM 666 O O . LYS A 1 86 ? 7.745 -8.210 -12.392 1.00 84.06 86 LYS A O 1
ATOM 671 N N . ILE A 1 87 ? 7.308 -6.124 -13.108 1.00 87.56 87 ILE A N 1
ATOM 672 C CA . ILE A 1 87 ? 8.298 -6.113 -14.197 1.00 87.56 87 ILE A CA 1
ATOM 673 C C . ILE A 1 87 ? 9.721 -6.213 -13.635 1.00 87.56 87 ILE A C 1
ATOM 675 O O . ILE A 1 87 ? 10.506 -7.027 -14.114 1.00 87.56 87 ILE A O 1
ATOM 679 N N . SER A 1 88 ? 10.032 -5.460 -12.580 1.00 86.31 88 SER A N 1
ATOM 680 C CA . SER A 1 88 ? 11.314 -5.539 -11.872 1.00 86.31 88 SER A CA 1
ATOM 681 C C . SER A 1 88 ? 11.588 -6.951 -11.348 1.00 86.31 88 SER A C 1
ATOM 683 O O . SER A 1 88 ? 12.681 -7.483 -11.539 1.00 86.31 88 SER A O 1
ATOM 685 N N . GLY A 1 89 ? 10.574 -7.609 -10.770 1.00 86.12 89 GLY A N 1
ATOM 686 C CA . GLY A 1 89 ? 10.654 -9.019 -10.380 1.00 86.12 89 GLY A CA 1
ATOM 687 C C . GLY A 1 89 ? 10.941 -9.946 -11.562 1.00 86.12 89 GLY A C 1
ATOM 688 O O . GLY A 1 89 ? 11.844 -10.772 -11.480 1.00 86.12 89 GLY A O 1
ATOM 689 N N . LYS A 1 90 ? 10.234 -9.765 -12.685 1.00 89.50 90 LYS A N 1
ATOM 690 C CA . LYS A 1 90 ? 10.441 -10.550 -13.913 1.00 89.50 90 LYS A CA 1
ATOM 691 C C . LYS A 1 90 ? 11.855 -10.397 -14.487 1.00 89.50 90 LYS A C 1
ATOM 693 O O . LYS A 1 90 ? 12.369 -11.341 -15.072 1.00 89.50 90 LYS A O 1
ATOM 698 N N . TYR A 1 91 ? 12.477 -9.231 -14.323 1.00 90.50 91 TYR A N 1
ATOM 699 C CA . TYR A 1 91 ? 13.844 -8.962 -14.779 1.00 90.50 91 TYR A CA 1
ATOM 700 C C . TYR A 1 91 ? 14.929 -9.271 -13.739 1.00 90.50 91 TYR A C 1
ATOM 702 O O . TYR A 1 91 ? 16.095 -8.985 -13.991 1.00 90.50 91 TYR A O 1
ATOM 710 N N . GLY A 1 92 ? 14.580 -9.821 -12.571 1.00 88.50 92 GLY A N 1
ATOM 711 C CA . GLY A 1 92 ? 15.552 -10.086 -11.502 1.00 88.50 92 GLY A CA 1
ATOM 712 C C . GLY A 1 92 ? 16.138 -8.818 -10.864 1.00 88.50 92 GLY A C 1
ATOM 713 O O . GLY A 1 92 ? 17.111 -8.887 -10.123 1.00 88.50 92 GLY A O 1
ATOM 714 N N . LEU A 1 93 ? 15.545 -7.646 -11.113 1.00 89.19 93 LEU A N 1
ATOM 715 C CA . LEU A 1 93 ? 16.032 -6.349 -10.628 1.00 89.19 93 LEU A CA 1
ATOM 716 C C . LEU A 1 93 ? 15.475 -5.979 -9.253 1.00 89.19 93 LEU A C 1
ATOM 718 O O . LEU A 1 93 ? 15.828 -4.944 -8.697 1.00 89.19 93 LEU A O 1
ATOM 722 N N . ARG A 1 94 ? 14.612 -6.817 -8.676 1.00 82.44 94 ARG A N 1
ATOM 723 C CA . ARG A 1 94 ? 13.935 -6.512 -7.414 1.00 82.44 94 ARG A CA 1
ATOM 724 C C . ARG A 1 94 ? 14.908 -6.385 -6.242 1.00 82.44 94 ARG A C 1
ATOM 726 O O . ARG A 1 94 ? 14.796 -5.449 -5.459 1.00 82.44 94 ARG A O 1
ATOM 733 N N . GLU A 1 95 ? 15.864 -7.301 -6.127 1.00 80.50 95 GLU A N 1
ATOM 734 C CA . GLU A 1 95 ? 16.892 -7.219 -5.084 1.00 80.50 95 GLU A CA 1
ATOM 735 C C . GLU A 1 95 ? 17.837 -6.045 -5.311 1.00 80.50 95 GLU A C 1
ATOM 737 O O . GLU A 1 95 ? 18.210 -5.354 -4.366 1.00 80.50 95 GLU A O 1
ATOM 742 N N . PHE A 1 96 ? 18.182 -5.794 -6.573 1.00 83.12 96 PHE A N 1
ATOM 743 C CA . PHE A 1 96 ? 19.010 -4.666 -6.969 1.00 83.12 96 PHE A CA 1
ATOM 744 C C . PHE A 1 96 ? 18.352 -3.327 -6.608 1.00 83.12 96 PHE A C 1
ATOM 746 O O . PHE A 1 96 ? 18.981 -2.476 -5.984 1.00 83.12 96 PHE A O 1
ATOM 753 N N . TYR A 1 97 ? 17.051 -3.193 -6.871 1.00 82.75 97 TYR A N 1
ATOM 754 C CA . TYR A 1 97 ? 16.242 -2.067 -6.420 1.00 82.75 97 TYR A CA 1
ATOM 755 C C . TYR A 1 97 ? 16.315 -1.870 -4.908 1.00 82.75 97 TYR A C 1
ATOM 757 O O . TYR A 1 97 ? 16.554 -0.762 -4.444 1.00 82.75 97 TYR A O 1
ATOM 765 N N . TYR A 1 98 ? 16.187 -2.935 -4.120 1.00 78.19 98 TYR A N 1
ATOM 766 C CA . TYR A 1 98 ? 16.285 -2.815 -2.666 1.00 78.19 98 TYR A CA 1
ATOM 767 C C . TYR A 1 98 ? 17.698 -2.497 -2.161 1.00 78.19 98 TYR A C 1
ATOM 769 O O . TYR A 1 98 ? 17.821 -1.888 -1.100 1.00 78.19 98 TYR A O 1
ATOM 777 N N . LYS A 1 99 ? 18.754 -2.874 -2.894 1.00 78.62 99 LYS A N 1
ATOM 778 C CA . LYS A 1 99 ? 20.134 -2.460 -2.589 1.00 78.62 99 LYS A CA 1
ATOM 779 C C . LYS A 1 99 ? 20.341 -0.967 -2.848 1.00 78.62 99 LYS A C 1
ATOM 781 O O . LYS A 1 99 ? 20.907 -0.294 -1.997 1.00 78.62 99 LYS A O 1
ATOM 786 N N . MET A 1 100 ? 19.847 -0.459 -3.979 1.00 77.12 100 MET A N 1
ATOM 787 C CA . MET A 1 100 ? 19.937 0.967 -4.331 1.00 77.12 100 MET A CA 1
ATOM 788 C C . MET A 1 100 ? 19.003 1.842 -3.487 1.00 77.12 100 MET A C 1
ATOM 790 O O . MET A 1 100 ? 19.261 3.022 -3.277 1.00 77.12 100 MET A O 1
ATOM 794 N N . HIS A 1 101 ? 17.938 1.251 -2.949 1.00 69.38 101 HIS A N 1
ATOM 795 C CA . HIS A 1 101 ? 16.969 1.924 -2.099 1.00 69.38 101 HIS A CA 1
ATOM 796 C C . HIS A 1 101 ? 16.856 1.232 -0.733 1.00 69.38 101 HIS A C 1
ATOM 798 O O . HIS A 1 101 ? 15.824 0.618 -0.437 1.00 69.38 101 HIS A O 1
ATOM 804 N N . PRO A 1 102 ? 17.869 1.357 0.146 1.00 59.81 102 PRO A N 1
ATOM 805 C CA . PRO A 1 102 ? 17.865 0.707 1.459 1.00 59.81 102 PRO A CA 1
ATOM 806 C C . PRO A 1 102 ? 16.672 1.147 2.323 1.00 59.81 102 PRO A C 1
ATOM 808 O O . PRO A 1 102 ? 16.074 0.330 3.016 1.00 59.81 102 PRO A O 1
ATOM 811 N N . ASN A 1 103 ? 16.213 2.394 2.172 1.00 55.06 103 ASN A N 1
ATOM 812 C CA . ASN A 1 103 ? 15.007 2.917 2.835 1.00 55.06 103 ASN A CA 1
ATOM 813 C C . ASN A 1 103 ? 13.683 2.331 2.293 1.00 55.06 103 ASN A C 1
ATOM 815 O O . ASN A 1 103 ? 12.615 2.509 2.889 1.00 55.06 103 ASN A O 1
ATOM 819 N N . VAL A 1 104 ? 13.732 1.651 1.145 1.00 56.03 104 VAL A N 1
ATOM 820 C CA . VAL A 1 104 ? 12.607 0.930 0.530 1.00 56.03 104 VAL A CA 1
ATOM 821 C C . VAL A 1 104 ? 12.656 -0.564 0.866 1.00 56.03 104 VAL A C 1
ATOM 823 O O . VAL A 1 104 ? 11.647 -1.253 0.695 1.00 56.03 104 VAL A O 1
ATOM 826 N N . ARG A 1 105 ? 13.764 -1.068 1.439 1.00 51.44 105 ARG A N 1
ATOM 827 C CA . ARG A 1 105 ? 13.879 -2.406 2.042 1.00 51.44 105 ARG A CA 1
ATOM 828 C C . ARG A 1 105 ? 13.078 -2.449 3.355 1.00 51.44 105 ARG A C 1
ATOM 830 O O . ARG A 1 105 ? 13.594 -2.565 4.454 1.00 51.44 105 ARG A O 1
ATOM 837 N N . ARG A 1 106 ? 11.759 -2.330 3.205 1.00 53.69 106 ARG A N 1
ATOM 838 C CA . ARG A 1 106 ? 10.706 -2.340 4.235 1.00 53.69 106 ARG A CA 1
ATOM 839 C C . ARG A 1 106 ? 10.246 -3.763 4.575 1.00 53.69 106 ARG A C 1
ATOM 841 O O . ARG A 1 106 ? 9.167 -3.944 5.132 1.00 53.69 106 ARG A O 1
ATOM 848 N N . LEU A 1 107 ? 11.033 -4.767 4.181 1.00 52.53 107 LEU A N 1
ATOM 849 C CA . LEU A 1 107 ? 10.681 -6.180 4.310 1.00 52.53 107 LEU A CA 1
ATOM 850 C C . LEU A 1 107 ? 10.894 -6.724 5.725 1.00 52.53 107 LEU A C 1
ATOM 852 O O . LEU A 1 107 ? 10.288 -7.736 6.030 1.00 52.53 107 LEU A O 1
ATOM 856 N N . ASP A 1 108 ? 11.635 -6.024 6.590 1.00 59.09 108 ASP A N 1
ATOM 857 C CA . ASP A 1 108 ? 11.933 -6.488 7.956 1.00 59.09 108 ASP A CA 1
ATOM 858 C C . ASP A 1 108 ? 11.542 -5.473 9.045 1.00 59.09 108 ASP A C 1
ATOM 860 O O . ASP A 1 108 ? 11.968 -5.581 10.194 1.00 59.09 108 ASP A O 1
ATOM 864 N N . VAL A 1 109 ? 10.730 -4.461 8.706 1.00 70.06 109 VAL A N 1
ATOM 865 C CA . VAL A 1 109 ? 10.205 -3.532 9.718 1.00 70.06 109 VAL A CA 1
ATOM 866 C C . VAL A 1 109 ? 9.076 -4.229 10.457 1.00 70.06 109 VAL A C 1
ATOM 868 O O . VAL A 1 109 ? 7.961 -4.355 9.936 1.00 70.06 109 VAL A O 1
ATOM 871 N N . LYS A 1 110 ? 9.385 -4.672 11.673 1.00 84.75 110 LYS A N 1
ATOM 872 C CA . LYS A 1 110 ? 8.403 -5.253 12.576 1.00 84.75 110 LYS A CA 1
ATOM 873 C C . LYS A 1 110 ? 7.404 -4.192 13.015 1.00 84.75 110 LYS A C 1
ATOM 875 O O . LYS A 1 110 ? 7.741 -3.021 13.207 1.00 84.75 110 LYS A O 1
ATOM 880 N N . VAL A 1 111 ? 6.164 -4.615 13.181 1.00 87.62 111 VAL A N 1
ATOM 881 C CA . VAL A 1 111 ? 5.064 -3.752 13.602 1.00 87.62 111 VAL A CA 1
ATOM 882 C C . VAL A 1 111 ? 4.462 -4.344 14.854 1.00 87.62 111 VAL A C 1
ATOM 884 O O . VAL A 1 111 ? 4.175 -5.538 14.885 1.00 87.62 111 VAL A O 1
ATOM 887 N N . LEU A 1 112 ? 4.280 -3.507 15.869 1.00 91.44 112 LEU A N 1
ATOM 888 C CA . LEU A 1 112 ? 3.507 -3.854 17.048 1.00 91.44 112 LEU A CA 1
ATOM 889 C C . LEU A 1 112 ? 2.137 -3.195 16.936 1.00 91.44 112 LEU A C 1
ATOM 891 O O . LEU A 1 112 ? 2.052 -1.974 16.773 1.00 91.44 112 LEU A O 1
ATOM 895 N N . CYS A 1 113 ? 1.099 -4.011 17.049 1.00 90.75 113 CYS A N 1
ATOM 896 C CA . CYS A 1 113 ? -0.289 -3.591 17.083 1.00 90.75 113 CYS A CA 1
ATOM 897 C C . CYS A 1 113 ? -0.843 -3.887 18.477 1.00 90.75 113 CYS A C 1
ATOM 899 O O . CYS A 1 113 ? -0.708 -5.012 18.954 1.00 90.75 113 CYS A O 1
ATOM 901 N N . VAL A 1 114 ? -1.439 -2.894 19.128 1.00 93.56 114 VAL A N 1
ATOM 902 C CA . VAL A 1 114 ? -2.002 -3.006 20.477 1.00 93.56 114 VAL A CA 1
ATOM 903 C C . VAL A 1 114 ? -3.463 -2.593 20.431 1.00 93.56 114 VAL A C 1
ATOM 905 O O . VAL A 1 114 ? -3.774 -1.484 20.006 1.00 93.56 114 VAL A O 1
ATOM 908 N N . ASN A 1 115 ? -4.365 -3.466 20.858 1.00 92.25 115 ASN A N 1
ATOM 909 C CA . ASN A 1 115 ? -5.768 -3.126 21.014 1.00 92.25 115 ASN A CA 1
ATOM 910 C C . ASN A 1 115 ? -5.938 -2.300 22.296 1.00 92.25 115 ASN A C 1
ATOM 912 O O . ASN A 1 115 ? -5.613 -2.757 23.391 1.00 92.25 115 ASN A O 1
ATOM 916 N N . ARG A 1 116 ? -6.439 -1.074 22.168 1.00 89.06 116 ARG A N 1
ATOM 917 C CA . ARG A 1 116 ? -6.629 -0.133 23.279 1.00 89.06 116 ARG A CA 1
ATOM 918 C C . ARG A 1 116 ? -7.750 -0.554 24.226 1.00 89.06 116 ARG A C 1
ATOM 920 O O . ARG A 1 116 ? -7.705 -0.194 25.398 1.00 89.06 116 ARG A O 1
ATOM 927 N N . SER A 1 117 ? -8.731 -1.295 23.722 1.00 85.31 117 SER A N 1
ATOM 928 C CA . SER A 1 117 ? -9.923 -1.705 24.466 1.00 85.31 117 SER A CA 1
ATOM 929 C C . SER A 1 117 ? -9.697 -3.009 25.233 1.00 85.31 117 SER A C 1
ATOM 931 O O . SER A 1 117 ? -10.167 -3.147 26.358 1.00 85.31 117 SER A O 1
ATOM 933 N N . THR A 1 118 ? -8.957 -3.961 24.653 1.00 88.31 118 THR A N 1
ATOM 934 C CA . THR A 1 118 ? -8.715 -5.288 25.256 1.00 88.31 118 THR A CA 1
ATOM 935 C C . THR A 1 118 ? -7.307 -5.468 25.823 1.00 88.31 118 THR A C 1
ATOM 937 O O . THR A 1 118 ? -7.074 -6.395 26.595 1.00 88.31 118 THR A O 1
ATOM 940 N N . GLY A 1 119 ? -6.351 -4.614 25.445 1.00 87.56 119 GLY A N 1
ATOM 941 C CA . GLY A 1 119 ? -4.932 -4.768 25.782 1.00 87.56 119 GLY A CA 1
ATOM 942 C C . GLY A 1 119 ? -4.202 -5.842 24.964 1.00 87.56 119 GLY A C 1
ATOM 943 O O . GLY A 1 119 ? -3.021 -6.094 25.209 1.00 87.56 119 GLY A O 1
ATOM 944 N N . GLU A 1 120 ? -4.875 -6.476 24.000 1.00 92.56 120 GLU A N 1
ATOM 945 C CA . GLU A 1 120 ? -4.293 -7.501 23.131 1.00 92.56 120 GLU A CA 1
ATOM 946 C C . GLU A 1 120 ? -3.121 -6.942 22.312 1.00 92.56 120 GLU A C 1
ATOM 948 O O . GLU A 1 120 ? -3.189 -5.828 21.795 1.00 92.56 120 GLU A O 1
ATOM 953 N N . GLN A 1 121 ? -2.044 -7.722 22.169 1.00 92.69 121 GLN A N 1
ATOM 954 C CA . GLN A 1 121 ? -0.869 -7.329 21.392 1.00 92.69 121 GLN A CA 1
ATOM 955 C C . GLN A 1 121 ? -0.571 -8.344 20.297 1.00 92.69 121 GLN A C 1
ATOM 957 O O . GLN A 1 121 ? -0.430 -9.537 20.559 1.00 92.69 121 GLN A O 1
ATOM 962 N N . VAL A 1 122 ? -0.399 -7.847 19.075 1.00 92.69 122 VAL A N 1
ATOM 963 C CA . VAL A 1 122 ? -0.044 -8.653 17.907 1.00 92.69 122 VAL A CA 1
ATOM 964 C C . VAL A 1 122 ? 1.185 -8.051 17.241 1.00 92.69 122 VAL A C 1
ATOM 966 O O . VAL A 1 122 ? 1.228 -6.861 16.926 1.00 92.69 122 VAL A O 1
ATOM 969 N N . GLU A 1 123 ? 2.200 -8.881 17.010 1.00 91.88 123 GLU A N 1
ATOM 970 C CA . GLU A 1 123 ? 3.430 -8.479 16.333 1.00 91.88 123 G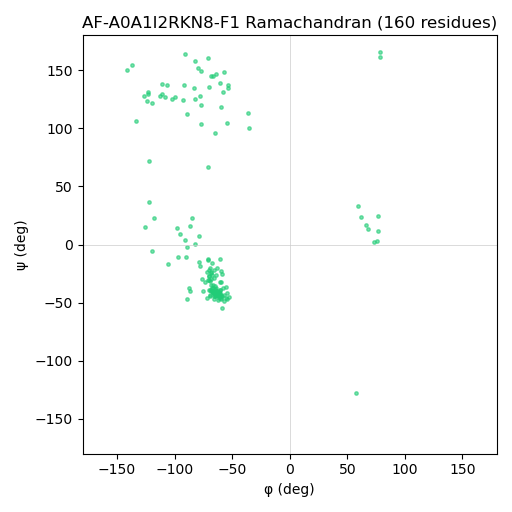LU A CA 1
ATOM 971 C C . GLU A 1 123 ? 3.497 -9.075 14.928 1.00 91.88 123 GLU A C 1
ATOM 973 O O . GLU A 1 123 ? 3.420 -10.289 14.732 1.00 91.88 123 GLU A O 1
ATOM 978 N N . PHE A 1 124 ? 3.708 -8.214 13.937 1.00 88.25 124 PHE A N 1
ATOM 979 C CA . PHE A 1 124 ? 3.892 -8.614 12.550 1.00 88.25 124 PHE A CA 1
ATOM 980 C C . PHE A 1 124 ? 5.354 -8.465 12.149 1.00 88.25 124 PHE A C 1
ATOM 982 O O . PHE A 1 124 ? 5.994 -7.453 12.433 1.00 88.25 124 PHE A O 1
ATOM 989 N N . LYS A 1 125 ? 5.877 -9.457 11.417 1.00 83.75 125 LYS A N 1
ATOM 990 C CA . LYS A 1 125 ? 7.253 -9.425 10.893 1.00 83.75 125 LYS A CA 1
ATOM 991 C C . LYS A 1 125 ? 7.483 -8.296 9.884 1.00 83.75 125 LYS A C 1
ATOM 993 O O . LYS A 1 125 ? 8.616 -7.860 9.727 1.00 83.75 125 LYS A O 1
ATOM 998 N N . THR A 1 126 ? 6.430 -7.853 9.192 1.00 81.81 126 THR A N 1
ATOM 999 C CA . THR A 1 126 ? 6.522 -6.845 8.130 1.00 81.81 126 THR A CA 1
ATOM 1000 C C . THR A 1 126 ? 5.337 -5.880 8.175 1.00 81.81 126 THR A C 1
ATOM 1002 O O . THR A 1 126 ? 4.220 -6.275 8.522 1.00 81.81 126 THR A O 1
ATOM 1005 N N . LEU A 1 127 ? 5.556 -4.634 7.737 1.00 82.25 127 LEU A N 1
ATOM 1006 C CA . LEU A 1 127 ? 4.491 -3.639 7.537 1.00 82.25 127 LEU A CA 1
ATOM 1007 C C . LEU A 1 127 ? 3.388 -4.155 6.611 1.00 82.25 127 LEU A C 1
ATOM 1009 O O . LEU A 1 127 ? 2.212 -3.978 6.897 1.00 82.25 127 LEU A O 1
ATOM 1013 N N . SER A 1 128 ? 3.755 -4.847 5.532 1.00 78.38 128 SER A N 1
ATOM 1014 C CA . SER A 1 128 ? 2.781 -5.372 4.573 1.00 78.38 128 SER A CA 1
ATOM 1015 C C . SER A 1 128 ? 1.920 -6.504 5.139 1.00 78.38 128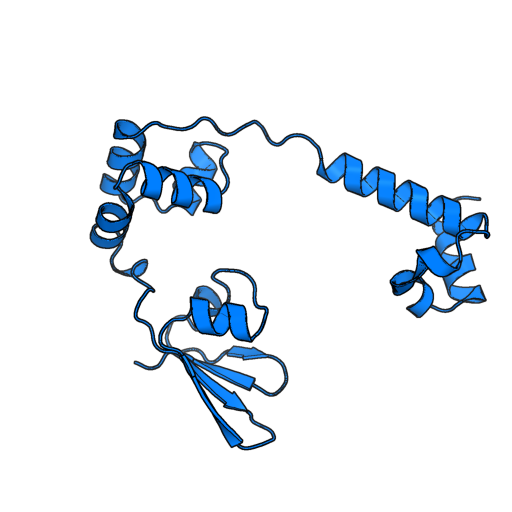 SER A C 1
ATOM 1017 O O . SER A 1 128 ? 0.783 -6.671 4.704 1.00 78.38 128 SER A O 1
ATOM 1019 N N . ALA A 1 129 ? 2.437 -7.295 6.085 1.00 84.31 129 ALA A N 1
ATOM 1020 C CA . ALA A 1 129 ? 1.640 -8.310 6.772 1.00 84.31 129 ALA A CA 1
ATOM 1021 C C . ALA A 1 129 ? 0.593 -7.658 7.684 1.00 84.31 129 ALA A C 1
ATOM 1023 O O . ALA A 1 129 ? -0.566 -8.063 7.645 1.00 84.31 129 ALA A O 1
ATOM 1024 N N . ALA A 1 130 ? 0.982 -6.614 8.422 1.00 87.81 130 ALA A N 1
ATOM 1025 C CA . ALA A 1 130 ? 0.048 -5.819 9.212 1.00 87.81 130 ALA A CA 1
ATOM 1026 C C . ALA A 1 130 ? -0.998 -5.133 8.314 1.00 87.81 130 ALA A C 1
ATOM 1028 O O . ALA A 1 130 ? -2.189 -5.271 8.558 1.00 87.81 130 ALA A O 1
ATOM 1029 N N . GLU A 1 131 ? -0.587 -4.484 7.218 1.00 83.50 131 GLU A N 1
ATOM 1030 C CA . GLU A 1 131 ? -1.515 -3.850 6.266 1.00 83.50 131 GLU A CA 1
ATOM 1031 C C . GLU A 1 131 ? -2.592 -4.827 5.778 1.00 83.50 131 GLU A C 1
ATOM 1033 O O . GLU A 1 131 ? -3.771 -4.497 5.803 1.00 83.50 131 GLU A O 1
ATOM 1038 N N . ARG A 1 132 ? -2.215 -6.057 5.406 1.00 84.69 132 ARG A N 1
ATOM 1039 C CA . ARG A 1 132 ? -3.191 -7.077 4.992 1.00 84.69 132 ARG A CA 1
ATOM 1040 C C . ARG A 1 132 ? -4.114 -7.518 6.123 1.00 84.69 132 ARG A C 1
ATOM 1042 O O . ARG A 1 132 ? -5.295 -7.712 5.865 1.00 84.69 132 ARG A O 1
ATOM 1049 N N . ALA A 1 133 ? -3.589 -7.694 7.334 1.00 88.00 133 ALA A N 1
ATOM 1050 C CA . ALA A 1 133 ? -4.375 -8.144 8.481 1.00 88.00 133 ALA A CA 1
ATOM 1051 C C . ALA A 1 133 ? -5.456 -7.128 8.881 1.00 88.00 133 ALA A C 1
ATOM 1053 O O . ALA A 1 133 ? -6.560 -7.521 9.238 1.00 88.00 133 ALA A O 1
ATOM 1054 N N . PHE A 1 134 ? -5.156 -5.833 8.757 1.00 85.94 134 PHE A N 1
ATOM 1055 C CA . PHE A 1 134 ? -6.086 -4.739 9.055 1.00 85.94 134 PHE A CA 1
ATOM 1056 C C . PHE A 1 134 ? -6.839 -4.218 7.819 1.00 85.94 134 PHE A C 1
ATOM 1058 O O . PHE A 1 134 ? -7.491 -3.184 7.895 1.00 85.94 134 PHE A O 1
ATOM 1065 N N . GLY A 1 135 ? -6.732 -4.886 6.663 1.00 84.62 135 GLY A N 1
ATOM 1066 C CA . GLY A 1 135 ? -7.408 -4.456 5.431 1.00 84.62 135 GLY A CA 1
ATOM 1067 C C . GLY A 1 135 ? -6.970 -3.078 4.912 1.00 84.62 135 GLY A C 1
ATOM 1068 O O . GLY A 1 135 ? -7.719 -2.416 4.196 1.00 84.62 135 GLY A O 1
ATOM 1069 N N . LEU A 1 136 ? -5.768 -2.625 5.268 1.00 80.25 136 LEU A N 1
ATOM 1070 C CA . LEU A 1 136 ? -5.253 -1.310 4.905 1.00 80.25 136 LEU A CA 1
ATOM 1071 C C . LEU A 1 136 ? -4.722 -1.283 3.462 1.00 80.25 136 LEU A C 1
ATOM 1073 O O . LEU A 1 136 ? -4.210 -2.292 2.957 1.00 80.25 136 LEU A O 1
ATOM 1077 N N . PRO A 1 137 ? -4.760 -0.112 2.798 1.00 69.50 137 PRO A N 1
ATOM 1078 C CA . PRO A 1 137 ? -4.134 0.067 1.496 1.00 69.50 137 PRO A CA 1
ATOM 1079 C C . PRO A 1 137 ? -2.638 -0.259 1.522 1.00 69.50 137 PRO A C 1
ATOM 1081 O O . PRO A 1 137 ? -1.940 -0.032 2.514 1.00 69.50 137 PRO A O 1
ATOM 1084 N N . HIS A 1 138 ? -2.120 -0.749 0.395 1.00 68.44 138 HIS A N 1
ATOM 1085 C CA . HIS A 1 138 ? -0.697 -1.050 0.271 1.00 68.44 138 HIS A CA 1
ATOM 1086 C C . HIS A 1 138 ? 0.158 0.199 0.549 1.00 68.44 138 HIS A C 1
ATOM 1088 O O . HIS A 1 138 ? -0.080 1.247 -0.048 1.00 68.44 138 HIS A O 1
ATOM 1094 N N . CYS A 1 139 ? 1.175 0.060 1.407 1.00 70.75 139 CYS A N 1
ATOM 1095 C CA . CYS A 1 139 ? 2.097 1.110 1.861 1.00 70.75 139 CYS A CA 1
ATOM 1096 C C . CYS A 1 139 ? 1.518 2.144 2.841 1.00 70.75 139 CYS A C 1
ATOM 1098 O O . CYS A 1 139 ? 2.269 3.030 3.259 1.00 70.75 139 CYS A O 1
ATOM 1100 N N . ALA A 1 140 ? 0.255 2.028 3.258 1.00 74.00 140 ALA A N 1
ATOM 1101 C CA . ALA A 1 140 ? -0.375 2.966 4.184 1.00 74.00 140 ALA A CA 1
ATOM 1102 C C . ALA A 1 140 ? 0.384 3.084 5.517 1.00 74.00 140 ALA A C 1
ATOM 1104 O O . ALA A 1 140 ? 0.759 4.181 5.940 1.00 74.00 140 ALA A O 1
ATOM 1105 N N . LEU A 1 141 ? 0.727 1.952 6.145 1.00 80.50 141 LEU A N 1
ATOM 1106 C CA . LEU A 1 141 ? 1.473 1.972 7.405 1.00 80.50 141 LEU A CA 1
ATOM 1107 C C . LEU A 1 141 ? 2.874 2.539 7.201 1.00 80.50 141 LEU A C 1
ATOM 1109 O O . LEU A 1 141 ? 3.432 3.162 8.104 1.00 80.50 141 LEU A O 1
ATO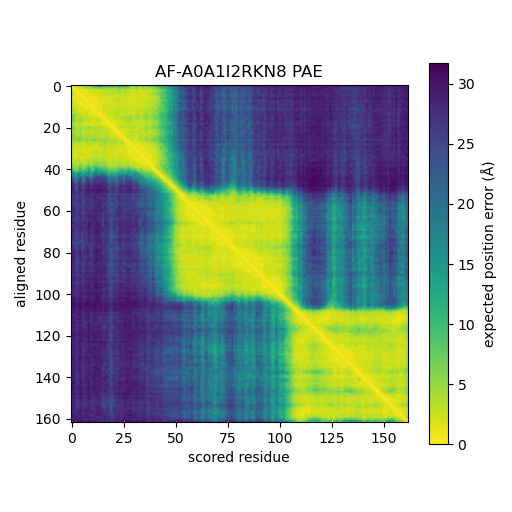M 1113 N N . SER A 1 142 ? 3.455 2.392 6.013 1.00 75.56 142 SER A N 1
ATOM 1114 C CA . SER A 1 142 ? 4.757 2.982 5.737 1.00 75.56 142 SER A CA 1
ATOM 1115 C C . SER A 1 142 ? 4.754 4.516 5.697 1.00 75.56 142 SER A C 1
ATOM 1117 O O . SER A 1 142 ? 5.808 5.128 5.907 1.00 75.56 142 SER A O 1
ATOM 1119 N N . GLU A 1 143 ? 3.632 5.144 5.390 1.00 75.81 143 GLU A N 1
ATOM 1120 C CA . GLU A 1 143 ? 3.522 6.600 5.399 1.00 75.81 143 GLU A CA 1
ATOM 1121 C C . GLU A 1 143 ? 3.108 7.086 6.781 1.00 75.81 143 GLU A C 1
ATOM 1123 O O . GLU A 1 143 ? 3.757 7.963 7.353 1.00 75.81 143 GLU A O 1
ATOM 1128 N N . TRP A 1 144 ? 2.099 6.446 7.366 1.00 79.25 144 TRP A N 1
ATOM 1129 C CA . TRP A 1 144 ? 1.468 6.919 8.594 1.00 79.25 144 TRP A CA 1
ATOM 1130 C C . TRP A 1 144 ? 2.292 6.648 9.853 1.00 79.25 144 TRP A C 1
ATOM 1132 O O . TRP A 1 144 ? 2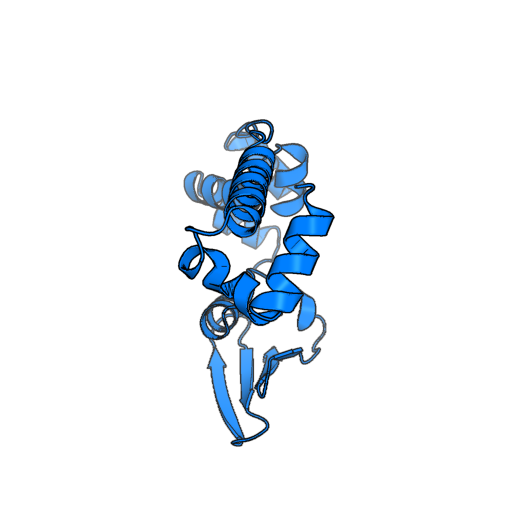.274 7.456 10.775 1.00 79.25 144 TRP A O 1
ATOM 1142 N N . THR A 1 145 ? 3.099 5.582 9.866 1.00 80.94 145 THR A N 1
ATOM 1143 C CA . THR A 1 145 ? 4.001 5.269 10.996 1.00 80.94 145 THR A CA 1
ATOM 1144 C C . THR A 1 145 ? 5.441 5.747 10.775 1.00 80.94 145 THR A C 1
ATOM 1146 O O . THR A 1 145 ? 6.384 5.311 11.443 1.00 80.94 145 THR A O 1
ATOM 1149 N N . ARG A 1 146 ? 5.667 6.612 9.778 1.00 79.00 146 ARG A N 1
ATOM 1150 C CA . ARG A 1 146 ? 7.000 7.148 9.475 1.00 79.00 146 ARG A CA 1
ATOM 1151 C C . ARG A 1 146 ? 7.512 7.994 10.649 1.00 79.00 146 ARG A C 1
ATOM 1153 O O . ARG A 1 146 ? 6.734 8.656 11.326 1.00 79.00 146 ARG A O 1
ATOM 1160 N N . ASN A 1 147 ? 8.829 7.979 10.872 1.00 76.88 147 ASN A N 1
ATOM 1161 C CA . ASN A 1 147 ? 9.508 8.728 11.942 1.00 76.88 147 ASN A CA 1
ATOM 1162 C C . ASN A 1 147 ? 9.038 8.365 13.365 1.00 76.88 147 ASN A C 1
ATOM 1164 O O . ASN A 1 147 ? 8.979 9.229 14.232 1.00 76.88 147 ASN A O 1
ATOM 1168 N N . GLY A 1 148 ? 8.673 7.100 13.598 1.00 77.50 148 GLY A N 1
ATOM 1169 C CA . GLY A 1 148 ? 8.266 6.623 14.925 1.00 77.50 148 GLY A CA 1
ATOM 1170 C C . GLY A 1 148 ? 6.848 7.024 15.337 1.00 77.50 148 GLY A C 1
ATOM 1171 O O . GLY A 1 148 ? 6.488 6.862 16.498 1.00 77.50 148 GLY A O 1
ATOM 1172 N N . ARG A 1 149 ? 6.036 7.537 14.405 1.00 83.44 149 ARG A N 1
ATOM 1173 C CA . ARG A 1 149 ? 4.629 7.857 14.666 1.00 83.44 149 ARG A CA 1
ATOM 1174 C C . ARG A 1 149 ? 3.801 6.591 14.894 1.00 83.44 149 ARG A C 1
ATOM 1176 O O . ARG A 1 149 ? 4.015 5.571 14.235 1.00 83.44 149 ARG A O 1
ATOM 1183 N N . THR A 1 150 ? 2.822 6.703 15.785 1.00 87.88 150 THR A N 1
ATOM 1184 C CA . THR A 1 150 ? 1.773 5.700 15.993 1.00 87.88 150 THR A CA 1
ATOM 1185 C C . THR A 1 150 ? 0.575 6.042 15.114 1.00 87.88 150 THR A C 1
ATOM 1187 O O . THR A 1 150 ? 0.187 7.205 15.009 1.00 87.88 150 THR A O 1
ATOM 1190 N N . PHE A 1 151 ? -0.004 5.034 14.476 1.00 88.88 151 PHE A N 1
ATOM 1191 C CA . PHE A 1 151 ? -1.224 5.135 13.686 1.00 88.88 151 PHE A CA 1
ATOM 1192 C C . PHE A 1 151 ? -2.358 4.400 14.405 1.00 88.88 151 PHE A C 1
ATOM 1194 O O . PHE A 1 151 ? -2.130 3.318 14.934 1.00 88.88 151 PHE A O 1
ATOM 1201 N N . VAL A 1 152 ? -3.563 4.968 14.422 1.00 89.44 152 VAL A N 1
ATOM 1202 C CA . VAL A 1 152 ? -4.733 4.361 15.072 1.00 89.44 152 VAL A CA 1
ATOM 1203 C C . VAL A 1 152 ? -5.732 3.923 14.008 1.00 89.44 152 VAL A C 1
ATOM 1205 O O . VAL A 1 152 ? -6.092 4.713 13.135 1.00 89.44 152 VAL A O 1
ATOM 1208 N N . HIS A 1 153 ? -6.184 2.674 14.089 1.00 87.56 153 HIS A N 1
ATOM 1209 C CA . HIS A 1 153 ? -7.190 2.098 13.204 1.00 87.56 153 HIS A CA 1
ATOM 1210 C C . HIS A 1 153 ? -8.244 1.342 14.017 1.00 87.56 153 HIS A C 1
ATOM 1212 O O . HIS A 1 153 ? -7.974 0.261 14.542 1.00 87.56 153 HIS A O 1
ATOM 1218 N N . GLY A 1 154 ? -9.440 1.925 14.138 1.00 88.81 154 GLY A N 1
ATOM 1219 C CA . GLY A 1 154 ? -10.441 1.448 15.094 1.00 88.81 154 GLY A CA 1
ATOM 1220 C C . GLY A 1 154 ? -9.870 1.464 16.514 1.00 88.81 154 GLY A C 1
ATOM 1221 O O . GLY A 1 154 ? -9.286 2.465 16.932 1.00 88.81 154 GLY A O 1
ATOM 1222 N N . ASP A 1 155 ? -9.963 0.332 17.209 1.00 91.56 155 ASP A N 1
ATOM 1223 C CA . ASP A 1 155 ? -9.404 0.156 18.555 1.00 91.56 155 ASP A CA 1
ATOM 1224 C C . ASP A 1 155 ? -7.907 -0.189 18.570 1.00 91.56 155 ASP A C 1
ATOM 1226 O O . ASP A 1 155 ? -7.329 -0.375 19.638 1.00 91.56 155 ASP A O 1
ATOM 1230 N N . TRP A 1 156 ? -7.248 -0.285 17.413 1.00 91.81 156 TRP A N 1
ATOM 1231 C CA . TRP A 1 156 ? -5.856 -0.722 17.325 1.00 91.81 156 TRP A CA 1
ATOM 1232 C C . TRP A 1 156 ? -4.882 0.445 17.178 1.00 91.81 156 TRP A C 1
ATOM 1234 O O . TRP A 1 156 ? -4.977 1.249 16.253 1.00 91.81 156 TRP A O 1
ATOM 1244 N N . GLU A 1 157 ? -3.882 0.486 18.051 1.00 92.19 157 GLU A N 1
ATOM 1245 C CA . GLU A 1 157 ? -2.684 1.312 17.929 1.00 92.19 157 GLU A CA 1
ATOM 1246 C C . GLU A 1 157 ? -1.570 0.539 17.235 1.00 92.19 157 GLU A C 1
ATOM 1248 O O . GLU A 1 157 ? -1.152 -0.524 17.682 1.00 92.19 157 GLU A O 1
ATOM 1253 N N . ILE A 1 158 ? -1.053 1.096 16.148 1.00 91.88 158 ILE A N 1
ATOM 1254 C CA . ILE A 1 158 ? -0.084 0.461 15.264 1.00 91.88 158 ILE A CA 1
ATOM 1255 C C . ILE A 1 158 ? 1.186 1.309 15.236 1.00 91.88 158 ILE A C 1
ATOM 1257 O O . ILE A 1 158 ? 1.163 2.476 14.839 1.00 91.88 158 ILE A O 1
ATOM 1261 N N . ARG A 1 159 ? 2.325 0.721 15.610 1.00 89.81 159 ARG A N 1
ATOM 1262 C CA . ARG A 1 159 ? 3.632 1.398 15.592 1.00 89.81 159 ARG A CA 1
ATOM 1263 C C . ARG A 1 159 ? 4.742 0.515 15.042 1.00 89.81 159 ARG A C 1
ATOM 1265 O O . ARG A 1 159 ? 4.698 -0.712 15.140 1.00 89.81 159 ARG A O 1
ATOM 1272 N N . ARG A 1 160 ? 5.783 1.147 14.494 1.00 86.31 160 ARG A N 1
ATOM 1273 C CA . ARG A 1 160 ? 7.016 0.441 14.117 1.00 86.31 160 ARG A CA 1
ATOM 1274 C C . ARG A 1 160 ? 7.764 0.015 15.365 1.00 86.31 160 ARG A C 1
ATOM 1276 O O . ARG A 1 160 ? 7.928 0.809 16.289 1.00 86.31 160 ARG A O 1
ATOM 1283 N N . LYS A 1 161 ? 8.246 -1.219 15.357 1.00 77.00 161 LYS A N 1
ATOM 1284 C CA . LYS A 1 161 ? 9.187 -1.719 16.347 1.00 77.00 161 LYS A CA 1
ATOM 1285 C C . LYS A 1 161 ? 10.589 -1.411 15.815 1.00 77.00 161 LYS A C 1
ATOM 1287 O O . LYS A 1 161 ? 10.952 -1.902 14.746 1.00 77.00 161 LYS A O 1
ATOM 1292 N N . SER A 1 162 ? 11.284 -0.503 16.499 1.00 62.81 162 SER A N 1
ATOM 1293 C CA . SER A 1 162 ? 12.695 -0.172 16.259 1.00 62.81 162 SER A CA 1
ATOM 1294 C C . SER A 1 162 ? 13.598 -1.338 16.624 1.00 62.81 162 SER A C 1
ATOM 1296 O O . SER A 1 162 ? 13.315 -1.943 17.686 1.00 62.81 162 SER A O 1
#

Secondary structure (DSSP, 8-state):
--HHHHHHHHHHHH-GGGGTTGGGGTTSHHHHHHHHHHHHHHHHHTS----PPP--HHHHHHHHHTT--HHHHHHHHT--HHHHHHHHHHTT-HHHHHHH-GGG-TTS--EEEEETTT--EEEESSHHHHHHHTTPPTTHHHHHTGGG--EEETTEEEEE--

Nearest PDB structures (foldseek):
  4lgw-assembly1_A  TM=4.433E-01  e=1.629E+00  Escherichia coli K-12
  7r3g-assembly1_B  TM=3.999E-01  e=2.346E+00  Pseudomonas aeruginosa PAO1
  4ic7-assembly1_B  TM=3.310E-01  e=1.002E+00  Homo sapiens
  7r3e-assembly1_B  TM=1.303E-01  e=4.054E+00  Pseudomonas aeruginosa PAO1

Foldseek 3Di:
DDLVVLVVVCCVPVNPVCVVVLVVVCVDPSSVSVVVVVVVVVVVVPPPQPAFDDCDLVSLLVCLVVVHQLPNVCVVRVHDSVVSCVSCVVNVCNVVSCVSVVVVVQQQFKKWKAQQVPRDIDIDRGPVVVCVVLVHPPCPCVVQQPPFHWDDDPRIIMHTDD

pLDDT: mean 79.65, std 11.93, range [37.62, 93.56]

Sequence (162 aa):
MKFVEAVNWVEEKYGAQAFDHIEDYADDEAVQILLEERKRSSSKANKKSKRGKNPGAATLRNMIENGYTYVEIAMVTGLSSAAVGKISGKYGLREFYYKMHPNVRRLDVKVLCVNRSTGEQVEFKTLSAAERAFGLPHCALSEWTRNGRTFVHGDWEIRRKS

Organism: NCBI:txid1423798

Mean predicted aligned error: 17.12 Å

Solvent-accessible surface area (backbone atoms only — not comparable to full-atom values): 9143 Å² total; per-residue (Å²): 134,54,72,72,58,24,51,53,49,46,35,74,73,61,34,76,70,35,71,82,52,42,74,83,45,55,88,39,72,45,41,42,53,53,51,51,50,50,52,52,50,56,54,62,70,60,57,76,65,68,79,36,55,83,70,52,64,70,54,48,49,51,41,30,73,73,63,48,49,51,61,56,49,10,67,77,35,49,39,51,40,69,55,44,51,53,50,31,50,74,61,67,40,48,66,56,43,34,67,66,31,60,92,67,55,52,73,70,43,28,28,42,33,34,30,74,84,80,68,48,73,50,78,29,67,18,48,68,57,45,26,60,76,71,71,46,60,92,65,46,61,66,62,56,24,46,96,76,28,70,35,75,57,90,61,30,42,35,30,62,53,129